Protein AF-A0A2V6KCQ9-F1 (afdb_monomer_lite)

Secondary structure (DSSP, 8-state):
---------TTTSPPPPTTS-BTTBSSHHHHHHHHHHHHHT--TT--

Radius of gyration: 10.66 Å; chains: 1; bounding box: 27×20×26 Å

Structure (mmCIF, N/CA/C/O backbone):
data_AF-A0A2V6KCQ9-F1
#
_entry.id   AF-A0A2V6KCQ9-F1
#
loop_
_atom_site.group_PDB
_atom_site.id
_atom_site.type_symbol
_atom_site.label_atom_id
_atom_site.label_alt_id
_atom_site.label_comp_id
_atom_site.label_asym_id
_atom_site.label_entity_id
_atom_site.label_seq_id
_atom_site.pdbx_PDB_ins_code
_atom_site.Cartn_x
_atom_site.Cartn_y
_atom_site.Cartn_z
_atom_site.occupancy
_atom_site.B_iso_or_equiv
_atom_site.auth_seq_id
_atom_site.auth_comp_id
_atom_site.auth_asym_id
_atom_site.auth_atom_id
_atom_site.pdbx_PDB_model_num
ATOM 1 N N . MET A 1 1 ? -16.932 0.176 9.806 1.00 50.56 1 MET A N 1
ATOM 2 C CA . MET A 1 1 ? -17.185 -1.235 9.438 1.00 50.56 1 MET A CA 1
ATOM 3 C C . MET A 1 1 ? -15.834 -1.922 9.303 1.00 50.56 1 MET A C 1
ATOM 5 O O . MET A 1 1 ? -15.219 -1.805 8.253 1.00 50.56 1 MET A O 1
ATOM 9 N N . ASN A 1 2 ? -15.344 -2.562 10.372 1.00 51.22 2 ASN A N 1
ATOM 10 C CA . ASN A 1 2 ? -14.096 -3.333 10.332 1.00 51.22 2 ASN A CA 1
ATOM 11 C C . ASN A 1 2 ? -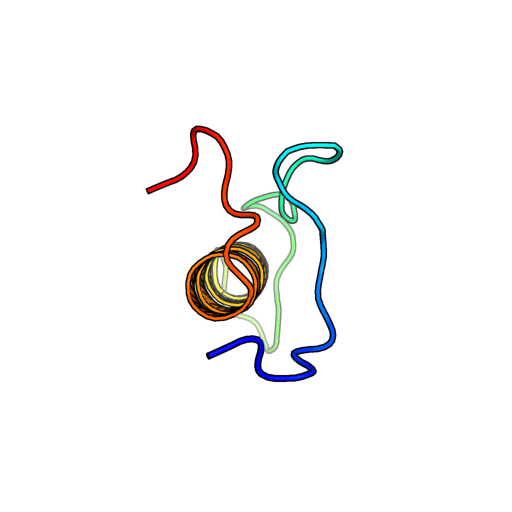14.360 -4.619 9.553 1.00 51.22 2 ASN A C 1
ATOM 13 O O . ASN A 1 2 ? -14.827 -5.615 10.101 1.00 51.22 2 ASN A O 1
ATOM 17 N N . LYS A 1 3 ? -14.147 -4.565 8.238 1.00 65.56 3 LYS A N 1
ATOM 18 C CA . LYS A 1 3 ? -14.129 -5.770 7.414 1.00 65.56 3 LYS A CA 1
ATOM 19 C C . LYS A 1 3 ? -12.844 -6.512 7.767 1.00 65.56 3 LYS A C 1
ATOM 21 O O . LYS A 1 3 ? -11.783 -5.895 7.773 1.00 65.56 3 LYS A O 1
ATOM 26 N N . ASN A 1 4 ? -12.934 -7.810 8.053 1.00 75.50 4 ASN A N 1
ATOM 27 C CA . ASN A 1 4 ? -11.773 -8.685 8.235 1.00 75.50 4 ASN A CA 1
ATOM 28 C C . ASN A 1 4 ? -11.014 -8.810 6.901 1.00 75.50 4 ASN A C 1
ATOM 30 O O . ASN A 1 4 ? -11.149 -9.796 6.180 1.00 75.50 4 ASN A O 1
ATOM 34 N N . VAL A 1 5 ? -10.278 -7.766 6.519 1.00 79.12 5 VAL A N 1
ATOM 35 C CA . VAL A 1 5 ? -9.476 -7.716 5.298 1.00 79.12 5 VAL A CA 1
ATOM 36 C C . VAL A 1 5 ? -8.064 -8.140 5.657 1.00 79.12 5 VAL A C 1
ATOM 38 O O . VAL A 1 5 ? -7.349 -7.449 6.375 1.00 79.12 5 VAL A O 1
ATOM 41 N N . THR A 1 6 ? -7.650 -9.289 5.136 1.00 83.69 6 THR A N 1
ATOM 42 C CA . THR A 1 6 ? -6.277 -9.777 5.269 1.00 83.69 6 THR A CA 1
ATOM 43 C C . THR A 1 6 ? -5.344 -8.952 4.381 1.00 83.69 6 THR A C 1
ATOM 45 O O . THR A 1 6 ? -5.476 -8.965 3.151 1.00 83.69 6 THR A O 1
ATOM 48 N N . GLY A 1 7 ? -4.389 -8.247 4.983 1.00 88.38 7 GLY A N 1
ATOM 49 C CA . GLY A 1 7 ? -3.436 -7.389 4.282 1.00 88.38 7 GLY A CA 1
ATOM 50 C C . GLY A 1 7 ? -2.370 -6.816 5.214 1.00 88.38 7 GLY A C 1
ATOM 51 O O . GLY A 1 7 ? -2.412 -7.041 6.421 1.00 88.38 7 GLY A O 1
ATOM 52 N N . LYS A 1 8 ? -1.413 -6.092 4.629 1.00 92.88 8 LYS A N 1
ATOM 53 C CA . LYS A 1 8 ? -0.372 -5.373 5.370 1.00 92.88 8 LYS A CA 1
ATOM 54 C C . LYS A 1 8 ? -0.966 -4.179 6.113 1.00 92.88 8 LYS A C 1
ATOM 56 O O . LYS A 1 8 ? -1.846 -3.506 5.579 1.00 92.88 8 LYS A O 1
ATOM 61 N N . ASP A 1 9 ? -0.447 -3.906 7.304 1.00 94.88 9 ASP A N 1
ATOM 62 C CA . ASP A 1 9 ? -0.729 -2.678 8.048 1.00 94.88 9 ASP A CA 1
ATOM 63 C C . ASP A 1 9 ? 0.276 -1.601 7.631 1.00 94.88 9 ASP A C 1
ATOM 65 O O . ASP A 1 9 ? 1.441 -1.628 8.039 1.00 94.88 9 ASP A O 1
ATOM 69 N N . LEU A 1 10 ? -0.169 -0.658 6.797 1.00 96.62 10 LEU A N 1
ATOM 70 C CA . LEU A 1 10 ? 0.720 0.340 6.206 1.00 96.62 10 LEU A CA 1
ATOM 71 C C . LEU A 1 10 ? 1.116 1.463 7.170 1.00 96.62 10 LEU A C 1
ATOM 73 O O . LEU A 1 10 ? 1.977 2.276 6.837 1.00 96.62 10 LEU A O 1
ATOM 77 N N . THR A 1 11 ? 0.553 1.475 8.382 1.00 95.44 11 THR A N 1
ATOM 78 C CA . THR A 1 11 ? 1.048 2.316 9.483 1.00 95.44 11 THR A CA 1
ATOM 79 C C . THR A 1 11 ? 2.338 1.765 10.098 1.00 95.44 11 THR A C 1
ATOM 81 O O . THR A 1 11 ? 3.066 2.504 10.756 1.00 95.44 11 THR A O 1
ATOM 84 N N . LYS A 1 12 ? 2.641 0.477 9.873 1.00 96.06 12 LYS A N 1
ATOM 85 C CA . LYS A 1 12 ? 3.784 -0.233 10.475 1.00 96.06 12 LYS A CA 1
ATOM 86 C C . LYS A 1 12 ? 4.823 -0.688 9.461 1.00 96.06 12 LYS A C 1
ATOM 88 O O . LYS A 1 12 ? 6.005 -0.752 9.785 1.00 96.06 12 LYS A O 1
ATOM 93 N N . GLU A 1 13 ? 4.401 -1.028 8.248 1.00 95.69 13 GLU A N 1
ATOM 94 C CA . GLU A 1 13 ? 5.300 -1.494 7.195 1.00 95.69 13 GLU A CA 1
ATOM 95 C C . GLU A 1 13 ? 4.984 -0.859 5.841 1.00 95.69 13 GLU A C 1
ATOM 97 O O . GLU A 1 13 ? 3.843 -0.556 5.508 1.00 95.69 13 GLU A O 1
ATOM 102 N N . ALA A 1 14 ? 6.007 -0.680 5.008 1.00 96.56 14 ALA A N 1
ATOM 103 C CA . ALA A 1 14 ? 5.799 -0.174 3.661 1.00 96.56 14 ALA A CA 1
ATOM 104 C C . ALA A 1 14 ? 5.069 -1.212 2.778 1.00 96.56 14 ALA A C 1
ATOM 106 O O . ALA A 1 14 ? 5.305 -2.426 2.895 1.00 96.56 14 ALA A O 1
ATOM 107 N N . PRO A 1 15 ? 4.234 -0.763 1.821 1.00 96.75 15 PRO A N 1
ATOM 108 C CA . PRO A 1 15 ? 3.678 -1.661 0.819 1.00 96.75 15 PRO A CA 1
ATOM 109 C C . PRO A 1 15 ? 4.806 -2.206 -0.066 1.00 96.75 15 PRO A C 1
ATOM 111 O O . PRO A 1 15 ? 5.913 -1.653 -0.107 1.00 96.75 15 PRO A O 1
ATOM 114 N N . ARG A 1 16 ? 4.530 -3.279 -0.815 1.00 96.62 16 ARG A N 1
ATOM 115 C CA . ARG A 1 16 ? 5.520 -3.907 -1.704 1.00 96.62 16 ARG A CA 1
ATOM 116 C C . ARG A 1 16 ? 6.242 -2.892 -2.603 1.00 96.62 16 ARG A C 1
ATOM 118 O O . ARG A 1 16 ? 5.694 -1.863 -3.023 1.00 96.62 16 ARG A O 1
ATOM 125 N N . SER A 1 17 ? 7.503 -3.204 -2.906 1.00 96.56 17 SER A N 1
ATOM 126 C CA . SER A 1 17 ? 8.327 -2.400 -3.811 1.00 96.56 17 SER A CA 1
ATOM 127 C C . SER A 1 17 ? 7.655 -2.284 -5.186 1.00 96.56 17 SER A C 1
ATOM 129 O O . SER A 1 17 ? 7.192 -3.301 -5.709 1.00 96.56 17 SER A O 1
ATOM 131 N N . PRO A 1 18 ? 7.654 -1.096 -5.823 1.00 95.44 18 PRO A N 1
ATOM 132 C CA . PRO A 1 18 ? 7.146 -0.921 -7.188 1.00 95.44 18 PRO A CA 1
ATOM 133 C C . PRO A 1 18 ? 7.810 -1.843 -8.224 1.00 95.44 18 PRO A C 1
ATOM 135 O O . PRO A 1 18 ? 7.225 -2.117 -9.270 1.00 95.44 18 PRO A O 1
ATOM 138 N N . ARG A 1 19 ? 9.032 -2.315 -7.929 1.00 96.25 19 ARG A N 1
ATOM 139 C CA . ARG A 1 19 ? 9.836 -3.183 -8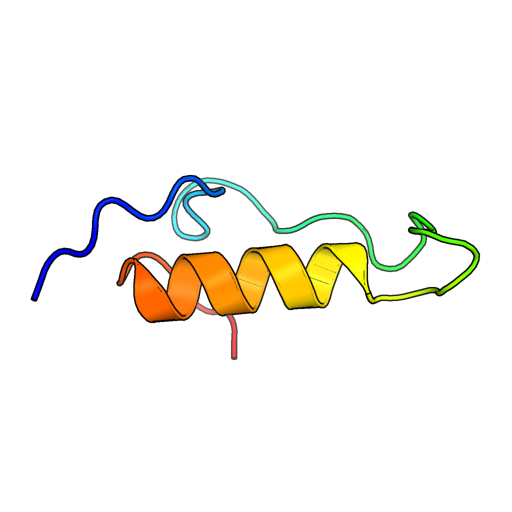.803 1.00 96.25 19 ARG A CA 1
ATOM 140 C C . ARG A 1 19 ? 9.424 -4.657 -8.739 1.00 96.25 19 ARG A C 1
ATOM 142 O O . ARG A 1 19 ? 9.783 -5.413 -9.636 1.00 96.25 19 ARG A O 1
ATOM 149 N N . ILE A 1 20 ? 8.680 -5.071 -7.709 1.00 96.56 20 ILE A N 1
ATOM 150 C CA . ILE A 1 20 ? 8.152 -6.437 -7.621 1.00 96.56 20 ILE A CA 1
ATOM 151 C C . ILE A 1 20 ? 7.004 -6.567 -8.619 1.00 96.56 20 ILE A C 1
ATOM 153 O O . ILE A 1 20 ? 5.987 -5.879 -8.502 1.00 96.56 20 ILE A O 1
ATOM 157 N N . ARG A 1 21 ? 7.167 -7.465 -9.594 1.00 95.75 21 ARG A N 1
ATOM 158 C CA . ARG A 1 21 ? 6.127 -7.767 -10.578 1.00 95.75 21 ARG A CA 1
ATOM 159 C C . ARG A 1 21 ? 5.160 -8.813 -10.037 1.00 95.75 21 ARG A C 1
ATOM 161 O O . ARG A 1 21 ? 5.577 -9.820 -9.475 1.00 95.75 21 ARG A O 1
ATOM 168 N N . VAL A 1 22 ? 3.869 -8.583 -10.249 1.00 96.25 22 VAL A N 1
ATOM 169 C CA . VAL A 1 22 ? 2.789 -9.530 -9.935 1.00 96.25 22 VAL A CA 1
ATOM 170 C C . VAL A 1 22 ? 2.057 -9.821 -11.236 1.00 96.25 2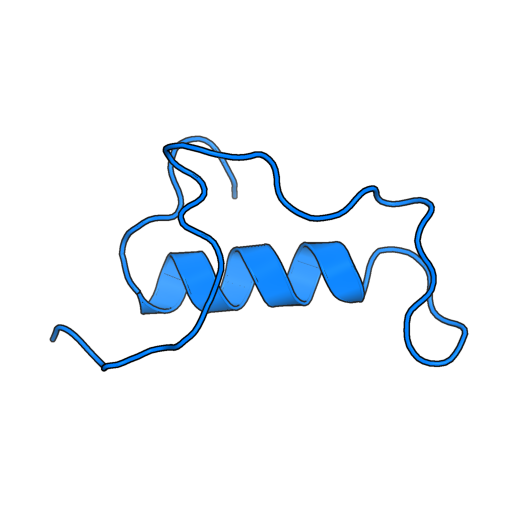2 VAL A C 1
ATOM 172 O O . VAL A 1 22 ? 1.627 -8.890 -11.907 1.00 96.25 22 VAL A O 1
ATOM 175 N N . GLY A 1 23 ? 1.980 -11.093 -11.638 1.00 94.81 23 GLY A N 1
ATOM 176 C CA . GLY A 1 23 ? 1.397 -11.470 -12.933 1.00 94.81 23 GLY A CA 1
ATOM 177 C C . GLY A 1 23 ? 2.071 -10.796 -14.139 1.00 94.81 23 GLY A C 1
ATOM 178 O O . GLY A 1 23 ? 1.411 -10.534 -15.131 1.00 94.81 23 GLY A O 1
ATOM 179 N N . GLY A 1 24 ? 3.357 -10.434 -14.030 1.00 96.69 24 GLY A N 1
ATOM 180 C CA . GLY A 1 24 ? 4.091 -9.681 -15.059 1.00 96.69 24 GLY A CA 1
ATOM 181 C C . GLY A 1 24 ? 3.947 -8.154 -14.985 1.00 96.69 24 GLY A C 1
ATOM 182 O O . GLY A 1 24 ? 4.748 -7.443 -15.590 1.00 96.69 24 GLY A O 1
ATOM 183 N N . TYR A 1 25 ? 3.018 -7.628 -14.184 1.00 97.00 25 TYR A N 1
ATOM 184 C CA . TYR A 1 25 ? 2.763 -6.190 -14.071 1.00 97.00 25 TYR A CA 1
ATOM 185 C C . TYR A 1 25 ? 3.608 -5.534 -12.978 1.00 97.00 25 TYR A C 1
ATOM 187 O O . TYR A 1 25 ? 3.663 -6.012 -11.841 1.00 97.00 25 TYR A O 1
ATOM 195 N N . ALA A 1 26 ? 4.238 -4.404 -13.308 1.00 97.06 26 ALA A N 1
ATOM 196 C CA . ALA A 1 26 ? 4.855 -3.520 -12.321 1.00 97.06 26 ALA A CA 1
ATOM 197 C C . ALA A 1 26 ? 3.776 -2.803 -11.489 1.00 97.06 26 ALA A C 1
ATOM 199 O O . ALA A 1 26 ? 2.654 -2.625 -11.956 1.00 97.06 26 ALA A O 1
ATOM 200 N N . ILE A 1 27 ? 4.116 -2.376 -10.267 1.00 96.94 27 ILE A N 1
ATOM 201 C CA . ILE A 1 27 ? 3.257 -1.595 -9.346 1.00 96.94 27 ILE A CA 1
ATOM 202 C C . ILE A 1 27 ? 2.018 -2.343 -8.813 1.00 96.94 27 ILE A C 1
ATOM 204 O O . ILE A 1 27 ? 1.611 -2.082 -7.684 1.00 96.94 27 ILE A O 1
ATOM 208 N N . LEU A 1 28 ? 1.469 -3.326 -9.534 1.00 97.50 28 LEU A N 1
ATOM 209 C CA . LEU A 1 28 ? 0.234 -4.032 -9.174 1.00 97.50 28 LEU A CA 1
ATOM 210 C C . LEU A 1 28 ? 0.232 -4.549 -7.727 1.00 97.50 28 LEU A C 1
ATOM 212 O O . LEU A 1 28 ? -0.723 -4.321 -6.989 1.00 97.50 28 LEU A O 1
ATOM 216 N N . GLY A 1 29 ? 1.321 -5.186 -7.286 1.00 96.81 29 GLY A N 1
ATOM 217 C CA . GLY A 1 29 ? 1.441 -5.663 -5.905 1.00 96.81 29 GLY A CA 1
ATOM 218 C C . GLY A 1 29 ? 1.345 -4.541 -4.864 1.00 96.81 29 GLY A C 1
ATOM 219 O O . GLY A 1 29 ? 0.673 -4.704 -3.848 1.00 96.81 29 GLY A O 1
ATOM 220 N N . ARG A 1 30 ? 1.957 -3.385 -5.146 1.00 97.25 30 ARG A N 1
ATOM 221 C CA . ARG A 1 30 ? 1.907 -2.194 -4.285 1.00 97.25 30 ARG A CA 1
ATOM 222 C C . ARG A 1 30 ? 0.498 -1.611 -4.220 1.00 97.25 30 ARG A C 1
ATOM 224 O O . ARG A 1 30 ? 0.049 -1.235 -3.141 1.00 97.25 30 ARG A O 1
ATOM 231 N N . THR A 1 31 ? -0.200 -1.557 -5.353 1.00 96.62 31 THR A N 1
ATOM 232 C CA . THR A 1 31 ? -1.587 -1.077 -5.414 1.00 96.62 31 THR A CA 1
ATOM 233 C C . THR A 1 31 ? -2.511 -1.978 -4.604 1.00 96.62 31 THR A C 1
ATOM 235 O O . THR A 1 31 ? -3.286 -1.476 -3.797 1.00 96.62 31 THR A O 1
ATOM 238 N N . ILE A 1 32 ? -2.377 -3.303 -4.735 1.00 95.88 32 ILE A N 1
ATOM 239 C CA . ILE A 1 32 ? -3.170 -4.268 -3.958 1.00 95.88 32 ILE A CA 1
ATOM 240 C C . ILE A 1 32 ? -2.966 -4.067 -2.451 1.00 95.88 32 ILE A C 1
ATOM 242 O O . ILE A 1 32 ? -3.945 -4.077 -1.705 1.00 95.88 32 ILE A O 1
ATOM 246 N N . ASP A 1 33 ? -1.723 -3.865 -2.003 1.00 96.50 33 ASP A N 1
ATOM 247 C CA . ASP A 1 33 ? -1.431 -3.625 -0.584 1.00 96.50 33 ASP A CA 1
ATOM 248 C C . ASP A 1 33 ? -2.123 -2.352 -0.080 1.00 96.50 33 ASP A C 1
ATOM 250 O O . ASP A 1 33 ? -2.805 -2.394 0.942 1.00 96.50 33 ASP A O 1
ATOM 254 N N . LYS A 1 34 ? -2.026 -1.247 -0.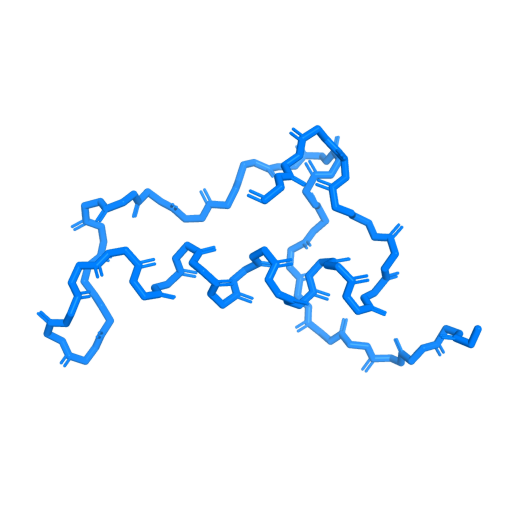831 1.00 95.94 34 LYS A N 1
ATOM 255 C CA . LYS A 1 34 ? -2.686 0.021 -0.486 1.00 95.94 34 LYS A CA 1
ATOM 256 C C . LYS A 1 34 ? -4.207 -0.089 -0.475 1.00 95.94 34 LYS A C 1
ATOM 258 O O . LYS A 1 34 ? -4.836 0.388 0.460 1.00 95.94 34 LYS A O 1
ATOM 263 N N . CYS A 1 35 ? -4.808 -0.749 -1.464 1.00 95.44 35 CYS A N 1
ATOM 264 C CA . CYS A 1 35 ? -6.258 -0.935 -1.512 1.00 95.44 35 CYS A CA 1
ATOM 265 C C . CYS A 1 35 ? -6.760 -1.769 -0.329 1.00 95.44 35 CYS A C 1
ATOM 267 O O . CYS A 1 35 ? -7.764 -1.419 0.286 1.00 95.44 35 CYS A O 1
ATOM 269 N N . ARG A 1 36 ? -6.056 -2.855 0.019 1.00 95.00 36 ARG A N 1
ATOM 270 C CA . ARG A 1 36 ? -6.400 -3.664 1.198 1.00 95.00 36 ARG A CA 1
ATOM 271 C C . ARG A 1 36 ? -6.301 -2.838 2.471 1.00 95.00 36 ARG A C 1
ATOM 273 O O . ARG A 1 36 ? -7.218 -2.900 3.284 1.00 95.00 36 ARG A O 1
ATOM 280 N N . ALA A 1 37 ? -5.250 -2.032 2.595 1.00 94.94 37 ALA A N 1
ATOM 281 C CA . ALA A 1 37 ? -5.055 -1.194 3.763 1.00 94.94 37 ALA A CA 1
ATOM 282 C C . ALA A 1 37 ? -6.093 -0.064 3.881 1.00 94.94 37 ALA A C 1
ATOM 284 O O . ALA A 1 37 ? -6.598 0.211 4.968 1.00 94.94 37 ALA A O 1
ATOM 285 N N . LEU A 1 38 ? -6.494 0.534 2.752 1.00 94.56 38 LEU A N 1
ATOM 286 C CA . LEU A 1 38 ? -7.582 1.514 2.694 1.00 94.56 38 LEU A CA 1
ATOM 287 C C . LEU A 1 38 ? -8.890 0.922 3.226 1.00 94.56 38 LEU A C 1
ATOM 289 O O . LEU A 1 38 ? -9.549 1.519 4.071 1.00 94.56 38 LEU A O 1
ATOM 293 N N . VAL A 1 39 ? -9.258 -0.271 2.745 1.00 93.62 39 VAL A N 1
ATOM 294 C CA . VAL A 1 39 ? -10.503 -0.941 3.152 1.00 93.62 39 VAL A CA 1
ATOM 295 C C . VAL A 1 39 ? -10.435 -1.414 4.609 1.00 93.62 39 VAL A C 1
ATOM 297 O O . VAL A 1 39 ? -11.459 -1.419 5.291 1.00 93.62 39 VAL A O 1
ATOM 300 N N . ALA A 1 40 ? -9.248 -1.795 5.088 1.00 92.50 40 ALA A N 1
ATOM 301 C CA . ALA A 1 40 ? -9.004 -2.200 6.471 1.00 92.50 40 ALA A CA 1
ATOM 302 C C . ALA A 1 40 ? -8.880 -1.018 7.455 1.00 92.50 40 ALA A C 1
ATOM 304 O O . ALA A 1 40 ? -8.914 -1.239 8.663 1.00 92.50 40 ALA A O 1
ATOM 305 N N . GLY A 1 41 ? -8.743 0.221 6.969 1.00 91.94 41 GLY A N 1
ATOM 306 C CA . GLY A 1 41 ? -8.573 1.415 7.804 1.00 91.94 41 GLY A CA 1
ATOM 307 C C . GLY A 1 41 ? -7.164 1.599 8.380 1.00 91.94 41 GLY A C 1
ATOM 308 O O . GLY A 1 41 ? -6.996 2.338 9.344 1.00 91.94 41 GLY A O 1
ATOM 309 N N . ASN A 1 42 ? -6.150 0.947 7.811 1.00 93.88 42 ASN A N 1
ATOM 310 C CA . ASN A 1 42 ? -4.764 0.969 8.294 1.00 93.88 42 ASN A CA 1
ATOM 311 C C . ASN A 1 42 ? -3.777 1.453 7.212 1.00 93.88 42 ASN A C 1
ATOM 313 O O . ASN A 1 42 ? -2.678 0.922 7.056 1.00 93.88 42 ASN A O 1
ATOM 317 N N . ILE A 1 43 ? -4.184 2.463 6.435 1.00 95.00 43 ILE A N 1
ATOM 318 C CA . ILE A 1 43 ? -3.416 2.955 5.283 1.0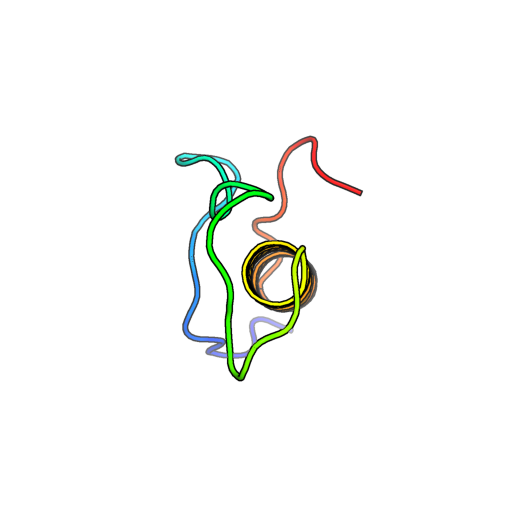0 95.00 43 ILE A CA 1
ATOM 319 C C . ILE A 1 43 ? -2.220 3.855 5.641 1.00 95.00 43 ILE A C 1
ATOM 321 O O . ILE A 1 43 ? -1.270 3.928 4.864 1.00 95.00 43 ILE A O 1
ATOM 325 N N . GLY A 1 44 ? -2.232 4.509 6.804 1.00 93.69 44 GLY A N 1
ATOM 326 C CA . GLY A 1 44 ? -1.186 5.465 7.188 1.00 93.69 44 GLY A CA 1
ATOM 327 C C . GLY A 1 44 ? -1.094 6.652 6.221 1.00 93.69 44 GLY A C 1
ATOM 328 O O . GLY A 1 44 ? -2.116 7.175 5.790 1.00 93.69 44 GLY A O 1
ATOM 329 N N . GLU A 1 45 ? 0.131 7.033 5.851 1.00 94.38 45 GLU A N 1
ATOM 330 C CA . GLU A 1 45 ? 0.449 8.178 4.969 1.00 9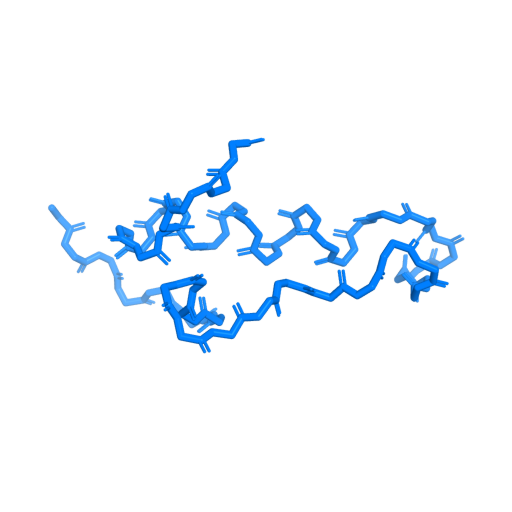4.38 45 GLU A CA 1
ATOM 331 C C . GLU A 1 45 ? 0.339 7.863 3.461 1.00 94.38 45 GLU A C 1
ATOM 333 O O . GLU A 1 45 ? 0.794 8.625 2.607 1.00 94.38 45 GLU A O 1
ATOM 338 N N . TYR A 1 46 ? -0.193 6.697 3.091 1.00 92.69 46 TYR A N 1
ATOM 339 C CA . TYR A 1 46 ? -0.282 6.280 1.692 1.00 92.69 46 TYR A CA 1
ATOM 340 C C . TYR A 1 46 ? -1.640 6.682 1.070 1.00 92.69 46 TYR A C 1
ATOM 342 O O . TYR A 1 46 ? -2.687 6.520 1.687 1.00 92.69 46 TYR A O 1
ATOM 350 N N . HIS A 1 47 ? -1.637 7.161 -0.184 1.00 82.44 47 HIS A N 1
ATOM 351 C CA . HIS A 1 47 ? -2.843 7.535 -0.956 1.00 82.44 47 HIS A CA 1
ATOM 352 C C . HIS A 1 47 ? -2.885 6.816 -2.293 1.00 82.44 47 HIS A C 1
ATOM 354 O O . HIS A 1 47 ? -1.997 7.092 -3.130 1.00 82.44 47 HIS A O 1
#

Foldseek 3Di:
DQDPQDADQCQVDQFDDQPDDDPNDGCPSSVVRQVSNVSNVRNPPHD

Sequence (47 aa):
MNKNVTGKDLTKEAPRSPRIRVGGYAILGRTIDKCRALVAGNIGEYH

pLDDT: mean 91.52, std 10.56, range [50.56, 97.5]